Protein AF-A0A2N5ADY2-F1 (afdb_monomer)

Organism: Klebsiella variicola (NCBI:txid244366)

Nearest PDB structures (foldseek):
  6swi-assembly1_A  TM=8.862E-01  e=7.534E-05  Geobacillus stearothermophilus
  7r3w-assembly3_C  TM=8.280E-01  e=2.328E-04  Salmonella enterica subsp. enterica serovar Typhimurium
  7r3w-assembly4_D  TM=8.214E-01  e=6.460E-04  Salmonella enterica subsp. enterica serovar Typhimurium
  3lsg-assembly1_A  TM=8.613E-01  e=2.345E-03  Fusobacterium nucleatum subsp. nucleatum
  3lsg-assembly3_E  TM=8.505E-01  e=1.380E-02  Fusobacterium nucleatum subsp. nucleatum

Solvent-accessible surface area (backbone atoms only — not comparable to full-atom values): 7847 Å² total; per-residue (Å²): 130,86,58,66,68,57,55,53,51,54,49,52,49,53,52,49,54,52,50,51,53,51,52,54,53,50,50,53,49,50,52,50,53,40,54,50,48,39,52,53,49,52,58,47,49,71,75,42,43,56,46,71,75,69,45,64,64,50,53,13,60,77,67,77,48,53,54,70,53,50,48,50,37,30,44,78,72,77,42,53,62,68,61,49,54,54,50,53,24,49,51,51,29,49,52,32,30,68,69,61,76,40,96,45,64,67,53,34,32,48,62,34,49,40,92,46,67,69,61,44,49,51,52,41,25,71,74,68,76,44,58,68,70,78,49,44,77,79,83,126

Structure (mmCIF, N/CA/C/O backbone):
data_AF-A0A2N5ADY2-F1
#
_entry.id   AF-A0A2N5ADY2-F1
#
loop_
_atom_site.group_PDB
_atom_site.id
_atom_site.type_symbol
_atom_site.label_atom_id
_atom_site.label_alt_id
_atom_site.label_comp_id
_atom_site.label_asym_id
_atom_site.label_entity_id
_atom_site.label_seq_id
_atom_site.pdbx_PDB_ins_code
_atom_site.Cartn_x
_atom_site.Cartn_y
_atom_site.Cartn_z
_atom_site.occupancy
_atom_site.B_iso_or_equiv
_atom_site.auth_seq_id
_atom_site.auth_comp_id
_atom_site.auth_asym_id
_atom_site.auth_atom_id
_atom_site.pdbx_PDB_model_num
ATOM 1 N N . CYS A 1 1 ? 29.676 14.360 -60.272 1.00 51.41 1 CYS A N 1
ATOM 2 C CA . CYS A 1 1 ? 29.569 12.992 -59.731 1.00 51.41 1 CYS A CA 1
ATOM 3 C C . CYS A 1 1 ? 29.067 13.101 -58.305 1.00 51.41 1 CYS A C 1
ATOM 5 O O . CYS A 1 1 ? 29.676 13.841 -57.547 1.00 51.41 1 CYS A O 1
ATOM 7 N N . LEU A 1 2 ? 27.930 12.483 -57.976 1.00 54.91 2 LEU A N 1
ATOM 8 C CA . LEU A 1 2 ? 27.456 12.427 -56.592 1.00 54.91 2 LEU A CA 1
ATOM 9 C C . LEU A 1 2 ? 28.467 11.604 -55.791 1.00 54.91 2 LEU A C 1
ATOM 11 O O . LEU A 1 2 ? 28.781 10.479 -56.179 1.00 54.91 2 LEU A O 1
ATOM 15 N N . ASP A 1 3 ? 29.023 12.215 -54.752 1.00 65.88 3 ASP A N 1
ATOM 16 C CA . ASP A 1 3 ? 30.069 11.629 -53.929 1.00 65.88 3 ASP A CA 1
ATOM 17 C C . ASP A 1 3 ? 29.464 10.486 -53.107 1.00 65.88 3 ASP A C 1
ATOM 19 O O . ASP A 1 3 ? 28.668 10.690 -52.189 1.00 65.88 3 ASP A O 1
ATOM 23 N N . THR A 1 4 ? 29.773 9.249 -53.487 1.00 66.31 4 THR A N 1
ATOM 24 C CA . THR A 1 4 ? 29.253 8.040 -52.836 1.00 66.31 4 THR A CA 1
ATOM 25 C C . THR A 1 4 ? 29.602 7.989 -51.346 1.00 66.31 4 THR A C 1
ATOM 27 O O . THR A 1 4 ? 28.878 7.358 -50.574 1.00 66.31 4 THR A O 1
ATOM 30 N N . ALA A 1 5 ? 30.669 8.685 -50.930 1.00 67.31 5 ALA A N 1
ATOM 31 C CA . ALA A 1 5 ? 31.049 8.826 -49.529 1.00 67.31 5 ALA A CA 1
ATOM 32 C C . ALA A 1 5 ? 30.044 9.678 -48.727 1.00 67.31 5 ALA A C 1
ATOM 34 O O . ALA A 1 5 ? 29.709 9.315 -47.598 1.00 67.31 5 ALA A O 1
ATOM 35 N N . ASP A 1 6 ? 29.495 10.744 -49.320 1.00 80.44 6 ASP A N 1
ATOM 36 C CA . ASP A 1 6 ? 28.484 11.608 -48.685 1.00 80.44 6 ASP A CA 1
ATOM 37 C C . ASP A 1 6 ? 27.160 10.859 -48.471 1.00 80.44 6 ASP A C 1
ATOM 39 O O . ASP A 1 6 ? 26.563 10.892 -47.393 1.00 80.44 6 ASP A O 1
ATOM 43 N N . ILE A 1 7 ? 26.735 10.085 -49.475 1.00 84.69 7 ILE A N 1
ATOM 44 C CA . ILE A 1 7 ? 25.512 9.273 -49.395 1.00 84.69 7 ILE A CA 1
ATOM 45 C C . ILE A 1 7 ? 25.638 8.210 -48.297 1.00 84.69 7 ILE A C 1
ATOM 47 O O . ILE A 1 7 ? 24.707 8.031 -47.511 1.00 84.69 7 ILE A O 1
ATOM 51 N N . SER A 1 8 ? 26.789 7.536 -48.202 1.00 86.69 8 SER A N 1
ATOM 52 C CA . SER A 1 8 ? 27.035 6.541 -47.152 1.00 86.69 8 SER A CA 1
ATOM 53 C C . SER A 1 8 ? 27.025 7.164 -45.752 1.00 86.69 8 SER A C 1
ATOM 55 O O . SER A 1 8 ? 26.460 6.576 -44.828 1.00 86.69 8 SER A O 1
ATOM 57 N N . GLY A 1 9 ? 27.606 8.358 -45.587 1.00 89.38 9 GLY A N 1
ATOM 58 C CA . GLY A 1 9 ? 27.597 9.087 -44.316 1.00 89.38 9 GLY A CA 1
ATOM 59 C C . GLY A 1 9 ? 26.186 9.492 -43.888 1.00 89.38 9 GLY A C 1
ATOM 60 O O . GLY A 1 9 ? 25.764 9.202 -42.768 1.00 89.38 9 GLY A O 1
ATOM 61 N N . ARG A 1 10 ? 25.409 10.079 -44.807 1.00 90.12 10 ARG A N 1
ATOM 62 C CA . ARG A 1 10 ? 24.010 10.471 -44.559 1.00 90.12 10 ARG A CA 1
ATOM 63 C C . ARG A 1 10 ? 23.109 9.275 -44.265 1.00 90.12 10 ARG A C 1
ATOM 65 O O . ARG A 1 10 ? 22.234 9.367 -43.404 1.00 90.12 10 ARG A O 1
ATOM 72 N N . PHE A 1 11 ? 23.328 8.155 -44.953 1.00 92.06 11 PHE A N 1
ATOM 73 C CA . PHE A 1 11 ? 22.605 6.912 -44.700 1.00 92.06 11 PHE A CA 1
ATOM 74 C C . PHE A 1 11 ? 22.905 6.365 -43.301 1.00 92.06 11 PHE A C 1
ATOM 76 O O . PHE A 1 11 ? 21.973 6.070 -42.557 1.00 92.06 11 PHE A O 1
ATOM 83 N N . SER A 1 12 ? 24.183 6.304 -42.910 1.00 94.25 12 SER A N 1
ATOM 84 C CA . SER A 1 12 ? 24.582 5.872 -41.566 1.00 94.25 12 SER A CA 1
ATOM 85 C C . SER A 1 12 ? 23.975 6.760 -40.481 1.00 94.25 12 SER A C 1
ATOM 87 O O . SER A 1 12 ? 23.454 6.238 -39.500 1.00 94.25 12 SER A O 1
ATOM 89 N N . GLN A 1 13 ? 24.004 8.084 -40.657 1.00 94.38 13 GLN A N 1
ATOM 90 C CA . GLN A 1 13 ? 23.430 9.014 -39.683 1.00 94.38 13 GLN A CA 1
ATOM 91 C C . GLN A 1 13 ? 21.919 8.818 -39.544 1.00 94.38 13 GLN A C 1
ATOM 93 O O . GLN A 1 13 ? 21.422 8.640 -38.439 1.00 94.38 13 GLN A O 1
ATOM 98 N N . THR A 1 14 ? 21.202 8.748 -40.668 1.00 96.19 14 THR A N 1
ATOM 99 C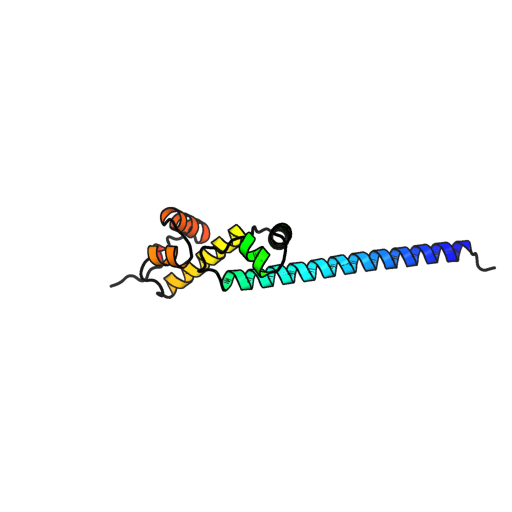 CA . THR A 1 14 ? 19.747 8.537 -40.661 1.00 96.19 14 THR A CA 1
ATOM 100 C C . THR A 1 14 ? 19.378 7.199 -40.014 1.00 96.19 14 THR A C 1
ATOM 102 O O . THR A 1 14 ? 18.390 7.111 -39.288 1.00 96.19 14 THR A O 1
ATOM 105 N N . LEU A 1 15 ? 20.178 6.151 -40.252 1.00 96.94 15 LEU A N 1
ATOM 106 C CA . LEU A 1 15 ? 19.985 4.842 -39.632 1.00 96.94 15 LEU A CA 1
ATOM 107 C C . LEU A 1 15 ? 20.198 4.897 -38.113 1.00 96.94 15 LEU A C 1
ATOM 109 O O . LEU A 1 15 ? 19.395 4.333 -37.373 1.00 96.94 15 LEU A O 1
ATOM 113 N N . LEU A 1 16 ? 21.247 5.582 -37.646 1.00 96.31 16 LEU A N 1
ATOM 114 C CA . LEU A 1 16 ? 21.500 5.772 -36.217 1.00 96.31 16 LEU A CA 1
ATOM 115 C C . LEU A 1 16 ? 20.387 6.582 -35.552 1.00 96.31 16 LEU A C 1
ATOM 117 O O . LEU A 1 16 ? 19.889 6.164 -34.510 1.00 96.31 16 LEU A O 1
ATOM 121 N N . ASP A 1 17 ? 19.946 7.675 -36.172 1.00 95.69 17 ASP A N 1
ATOM 122 C CA . ASP A 1 17 ? 18.865 8.513 -35.649 1.00 95.69 17 ASP A CA 1
ATOM 123 C C . ASP A 1 17 ? 17.555 7.713 -35.528 1.00 95.69 17 ASP A C 1
ATOM 125 O O . ASP A 1 17 ? 16.878 7.771 -34.501 1.00 95.69 17 ASP A O 1
ATOM 129 N N . LEU A 1 18 ? 17.226 6.887 -36.532 1.00 95.56 18 LEU A N 1
ATOM 130 C CA . LEU A 1 18 ? 16.075 5.980 -36.472 1.00 95.56 18 LEU A CA 1
ATOM 131 C C . LEU A 1 18 ? 16.198 4.934 -35.358 1.00 95.56 18 LEU A C 1
ATOM 133 O O . LEU A 1 18 ? 15.207 4.639 -34.686 1.00 95.56 18 LEU A O 1
ATOM 137 N N . LEU A 1 19 ? 17.390 4.366 -35.149 1.00 96.06 19 LEU A N 1
ATOM 138 C CA . LEU A 1 19 ? 17.622 3.400 -34.073 1.00 96.06 19 LEU A CA 1
ATOM 139 C C . LEU A 1 19 ? 17.486 4.048 -32.693 1.00 96.06 19 LEU A C 1
ATOM 141 O O . LEU A 1 19 ? 16.838 3.469 -31.821 1.00 96.06 19 LEU A O 1
ATOM 145 N N . VAL A 1 20 ? 18.044 5.245 -32.503 1.00 95.75 20 VAL A N 1
ATOM 146 C CA . VAL A 1 20 ? 17.921 6.005 -31.250 1.00 95.75 20 VAL A CA 1
ATOM 147 C C . VAL A 1 20 ? 16.453 6.294 -30.952 1.00 95.75 20 VAL A C 1
ATOM 149 O O . VAL A 1 20 ? 15.966 5.909 -29.890 1.00 95.75 20 VAL A O 1
ATOM 152 N N . LEU A 1 21 ? 15.717 6.846 -31.920 1.00 94.06 21 LEU A N 1
ATOM 153 C CA . LEU A 1 21 ? 14.281 7.105 -31.783 1.00 94.06 21 LEU A CA 1
ATOM 154 C C . LEU A 1 21 ? 13.492 5.831 -31.444 1.00 94.06 21 LEU A C 1
ATOM 156 O O . LEU A 1 21 ? 12.604 5.850 -30.592 1.00 94.06 21 LEU A O 1
ATOM 160 N N . SER A 1 22 ? 13.817 4.697 -32.072 1.00 91.94 22 SER A N 1
ATOM 161 C CA . SER A 1 22 ? 13.157 3.422 -31.772 1.00 91.94 22 SER A CA 1
ATOM 162 C C . SER A 1 22 ? 13.415 2.950 -30.338 1.00 91.94 22 SER A C 1
ATOM 164 O O . SER A 1 22 ? 12.508 2.400 -29.709 1.00 91.94 22 SER A O 1
ATOM 166 N N . LEU A 1 23 ? 14.632 3.120 -29.820 1.00 89.62 23 LEU A N 1
ATOM 167 C CA . LEU A 1 23 ? 14.977 2.731 -28.451 1.00 89.62 23 LEU A CA 1
ATOM 168 C C . LEU A 1 23 ? 14.284 3.635 -27.425 1.00 89.62 23 LEU A C 1
ATOM 170 O O . LEU A 1 23 ? 13.742 3.139 -26.437 1.00 89.62 23 LEU A O 1
ATOM 174 N N . GLU A 1 24 ? 14.220 4.939 -27.690 1.00 87.44 24 GLU A N 1
ATOM 175 C CA . GLU A 1 24 ? 13.482 5.894 -26.858 1.00 87.44 24 GLU A CA 1
ATOM 176 C C . GLU A 1 24 ? 11.987 5.547 -26.794 1.00 87.44 24 GLU A C 1
ATOM 178 O O . GLU A 1 24 ? 11.396 5.515 -25.712 1.00 87.44 24 GLU A O 1
ATOM 183 N N . LEU A 1 25 ? 11.373 5.196 -27.931 1.00 84.81 25 LEU A N 1
ATOM 184 C CA . LEU A 1 25 ? 9.971 4.767 -27.981 1.00 84.81 25 LEU A CA 1
ATOM 185 C C . LEU A 1 25 ? 9.714 3.475 -27.190 1.00 84.81 25 LEU A C 1
ATOM 187 O O . LEU A 1 25 ? 8.672 3.345 -26.540 1.00 84.81 25 LEU A O 1
ATOM 191 N N . GLN A 1 26 ? 10.648 2.521 -27.217 1.00 80.06 26 GLN A N 1
ATOM 192 C CA . GLN A 1 26 ? 10.543 1.294 -26.421 1.00 80.06 26 GLN A CA 1
ATOM 193 C C . GLN A 1 26 ? 10.600 1.584 -24.920 1.00 80.06 26 GLN A C 1
ATOM 195 O O . GLN A 1 26 ? 9.809 1.014 -24.163 1.00 80.06 26 GLN A O 1
ATOM 200 N N . ASP A 1 27 ? 11.481 2.483 -24.484 1.00 78.50 27 ASP A N 1
ATOM 201 C CA . ASP A 1 27 ? 11.603 2.832 -23.069 1.00 78.50 27 ASP A CA 1
ATOM 202 C C . ASP A 1 27 ? 10.367 3.597 -22.567 1.00 78.50 27 ASP A C 1
ATOM 204 O O . ASP A 1 27 ? 9.806 3.266 -21.518 1.00 78.50 27 ASP A O 1
ATOM 208 N N . LEU A 1 28 ? 9.842 4.535 -23.365 1.00 74.19 28 LEU A N 1
ATOM 209 C CA . LEU A 1 28 ? 8.581 5.231 -23.077 1.00 74.19 28 LEU A CA 1
ATOM 210 C C . LEU A 1 28 ? 7.400 4.258 -22.945 1.00 74.19 28 LEU A C 1
ATOM 212 O O . LEU A 1 28 ? 6.616 4.358 -21.995 1.00 74.19 28 LEU A O 1
ATOM 216 N N . ASN A 1 29 ? 7.293 3.282 -23.849 1.00 75.44 29 ASN A N 1
ATOM 217 C CA . ASN A 1 29 ? 6.261 2.247 -23.776 1.00 75.44 29 ASN A CA 1
ATOM 218 C C . ASN A 1 29 ? 6.418 1.371 -22.531 1.00 75.44 29 ASN A C 1
ATOM 220 O O . ASN A 1 29 ? 5.436 1.109 -21.837 1.00 75.44 29 ASN A O 1
ATOM 224 N N . ASN A 1 30 ? 7.641 0.959 -22.199 1.00 74.19 30 ASN A N 1
ATOM 225 C CA . ASN A 1 30 ? 7.905 0.163 -21.005 1.00 74.19 30 ASN A CA 1
ATOM 226 C C . ASN A 1 30 ? 7.558 0.94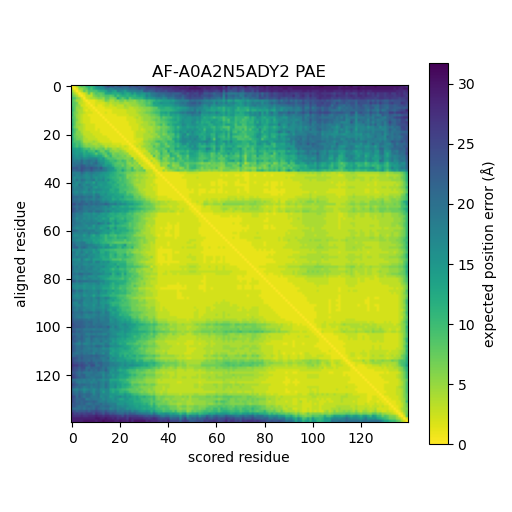4 -19.724 1.00 74.19 30 ASN A C 1
ATOM 228 O O . ASN A 1 30 ? 6.940 0.417 -18.799 1.00 74.19 30 ASN A O 1
ATOM 232 N N . VAL A 1 31 ? 7.857 2.247 -19.696 1.00 71.44 31 VAL A N 1
ATOM 233 C CA . VAL A 1 31 ? 7.449 3.147 -18.612 1.00 71.44 31 VAL A CA 1
ATOM 234 C C . VAL A 1 31 ? 5.928 3.258 -18.502 1.00 71.44 31 VAL A C 1
ATOM 236 O O . VAL A 1 31 ? 5.408 3.245 -17.382 1.00 71.44 31 VAL A O 1
ATOM 239 N N . GLY A 1 32 ? 5.220 3.339 -19.630 1.00 73.88 32 GLY A N 1
ATOM 240 C CA . GLY A 1 32 ? 3.759 3.335 -19.683 1.00 73.88 32 GLY A CA 1
ATOM 241 C C . GLY A 1 32 ? 3.158 2.043 -19.127 1.00 73.88 32 GLY A C 1
ATOM 242 O O . GLY A 1 32 ? 2.311 2.098 -18.234 1.00 73.88 32 GLY A O 1
ATOM 243 N N . VAL A 1 33 ? 3.652 0.888 -19.581 1.00 75.81 33 VAL A N 1
ATOM 244 C CA . VAL A 1 33 ? 3.204 -0.442 -19.135 1.00 75.81 33 VAL A CA 1
ATOM 245 C C . VAL A 1 33 ? 3.474 -0.658 -17.644 1.00 75.81 33 VAL A C 1
ATOM 247 O O . VAL A 1 33 ? 2.607 -1.155 -16.926 1.00 75.81 33 VAL A O 1
ATOM 250 N N . GLU A 1 34 ? 4.639 -0.256 -17.132 1.00 73.50 34 GLU A N 1
ATOM 251 C CA . GLU A 1 34 ? 4.950 -0.387 -15.703 1.00 73.50 34 GLU A CA 1
ATOM 252 C C . GLU A 1 34 ? 4.120 0.567 -14.825 1.00 73.50 34 GLU A C 1
ATOM 254 O O . GLU A 1 34 ? 3.704 0.184 -13.727 1.00 73.50 34 GLU A O 1
ATOM 259 N N . ARG A 1 35 ? 3.827 1.790 -15.293 1.00 71.38 35 ARG A N 1
ATOM 260 C CA . ARG A 1 35 ? 2.932 2.728 -14.587 1.00 71.38 35 ARG A CA 1
ATOM 261 C C . ARG A 1 35 ? 1.493 2.208 -14.546 1.00 71.38 35 ARG A C 1
ATOM 263 O O . ARG A 1 35 ? 0.818 2.324 -13.516 1.00 71.38 35 ARG A O 1
ATOM 270 N N . ASP A 1 36 ? 1.032 1.626 -15.647 1.00 86.75 36 ASP A N 1
ATOM 271 C CA . ASP A 1 36 ? -0.249 0.927 -15.709 1.00 86.75 36 ASP A CA 1
ATOM 272 C C . ASP A 1 36 ? -0.276 -0.266 -14.734 1.00 86.75 36 ASP A C 1
ATOM 274 O O . ASP A 1 36 ? -1.215 -0.411 -13.948 1.00 86.75 36 ASP A O 1
ATOM 278 N N . LEU A 1 37 ? 0.799 -1.061 -14.684 1.00 92.06 37 LEU A N 1
ATOM 279 C CA . LEU A 1 37 ? 0.920 -2.189 -13.762 1.00 92.06 37 LEU A CA 1
ATOM 280 C C . LEU A 1 37 ? 0.840 -1.755 -12.293 1.00 92.06 37 LEU A C 1
ATOM 282 O O . LEU A 1 37 ? 0.083 -2.354 -11.528 1.00 92.06 37 LEU A O 1
ATOM 286 N N . TYR A 1 38 ? 1.562 -0.700 -11.898 1.00 94.62 38 TYR A N 1
ATOM 287 C CA . TYR A 1 38 ? 1.468 -0.149 -10.542 1.00 94.62 38 TYR A CA 1
ATOM 288 C C . TYR A 1 38 ? 0.030 0.265 -10.207 1.00 94.62 38 TYR A C 1
ATOM 290 O O . TYR A 1 38 ? -0.485 -0.076 -9.144 1.00 94.62 38 TYR A O 1
ATOM 298 N N . SER A 1 39 ? -0.652 0.951 -11.125 1.00 94.25 39 SER A N 1
ATOM 299 C CA . SER A 1 39 ? -2.033 1.406 -10.918 1.00 94.25 39 SER A CA 1
ATOM 300 C C . SER A 1 39 ? -3.001 0.228 -10.753 1.00 94.25 39 SER A C 1
ATOM 302 O O . SER A 1 39 ? -3.836 0.226 -9.844 1.00 94.25 39 SER A O 1
ATOM 304 N N . ARG A 1 40 ? -2.848 -0.823 -11.570 1.00 95.31 40 ARG A N 1
ATOM 305 C CA . ARG A 1 40 ? -3.609 -2.075 -11.438 1.00 95.31 40 ARG A CA 1
ATOM 306 C C . ARG A 1 40 ? -3.342 -2.772 -10.104 1.00 95.31 40 ARG A C 1
ATOM 308 O O . ARG A 1 40 ? -4.300 -3.199 -9.460 1.00 95.31 40 ARG A O 1
ATOM 315 N N . MET A 1 41 ? -2.086 -2.829 -9.664 1.00 96.44 41 MET A N 1
ATOM 316 C CA . MET A 1 41 ? -1.698 -3.387 -8.363 1.00 96.44 41 MET A CA 1
ATOM 317 C C . MET A 1 41 ? -2.279 -2.591 -7.194 1.00 96.44 41 MET A C 1
ATOM 319 O O . MET A 1 41 ? -2.815 -3.185 -6.264 1.00 96.44 41 MET A O 1
ATOM 323 N N . MET A 1 42 ? -2.258 -1.258 -7.250 1.00 96.44 42 MET A N 1
ATOM 324 C CA . MET A 1 42 ? -2.888 -0.411 -6.230 1.00 96.44 42 MET A CA 1
ATOM 325 C C . MET A 1 42 ? -4.394 -0.664 -6.124 1.00 96.44 42 MET A C 1
ATOM 327 O O . MET A 1 42 ? -4.930 -0.780 -5.022 1.00 96.44 42 MET A O 1
ATOM 331 N N . ASN A 1 43 ? -5.080 -0.796 -7.261 1.00 95.50 43 ASN A N 1
ATOM 332 C CA . ASN A 1 43 ? -6.506 -1.123 -7.286 1.00 95.50 43 ASN A CA 1
ATOM 333 C C . ASN A 1 43 ? -6.792 -2.538 -6.770 1.00 95.50 43 ASN A C 1
ATOM 335 O O . ASN A 1 43 ? -7.850 -2.776 -6.190 1.00 95.50 43 ASN A O 1
ATOM 339 N N . TYR A 1 44 ? -5.887 -3.491 -6.993 1.00 96.19 44 TYR A N 1
ATOM 340 C CA . TYR A 1 44 ? -5.991 -4.829 -6.418 1.00 96.19 44 TYR A CA 1
ATOM 341 C C . TYR A 1 44 ? -5.818 -4.793 -4.894 1.00 96.19 44 TYR A C 1
ATOM 343 O O . TYR A 1 44 ? -6.700 -5.258 -4.177 1.00 96.19 44 TYR A O 1
ATOM 351 N N . ILE A 1 45 ? -4.754 -4.147 -4.402 1.00 96.19 45 ILE A N 1
ATOM 352 C CA . ILE A 1 45 ? -4.465 -3.996 -2.968 1.00 96.19 45 ILE A CA 1
ATOM 353 C C . ILE A 1 45 ? -5.680 -3.437 -2.230 1.00 96.19 45 ILE A C 1
ATOM 355 O O . ILE A 1 45 ? -6.131 -4.049 -1.271 1.00 96.19 45 ILE A O 1
ATOM 359 N N . ARG A 1 46 ? -6.262 -2.332 -2.714 1.00 94.50 46 ARG A N 1
ATOM 360 C CA . ARG A 1 46 ? -7.424 -1.685 -2.077 1.00 94.50 46 ARG A CA 1
ATOM 361 C C . ARG A 1 46 ? -8.661 -2.571 -1.992 1.00 94.50 46 ARG A C 1
ATOM 363 O O . ARG A 1 46 ? -9.432 -2.439 -1.048 1.00 94.50 46 ARG A O 1
ATOM 370 N N . ARG A 1 47 ? -8.861 -3.458 -2.970 1.00 93.44 47 ARG A N 1
ATOM 371 C CA . ARG A 1 47 ? -9.992 -4.396 -2.986 1.00 93.44 47 ARG A CA 1
ATOM 372 C C . ARG A 1 47 ? -9.784 -5.578 -2.042 1.00 93.44 47 ARG A C 1
ATOM 374 O O . ARG A 1 47 ? -10.764 -6.099 -1.529 1.00 93.44 47 ARG A O 1
ATOM 381 N N . GLN A 1 48 ? -8.531 -5.947 -1.790 1.00 92.75 48 GLN A N 1
ATOM 382 C CA . GLN A 1 48 ? -8.158 -7.154 -1.056 1.00 92.75 48 GLN A CA 1
ATOM 383 C C . GLN A 1 48 ? -7.558 -6.857 0.336 1.00 92.75 48 GLN A C 1
ATOM 385 O O . GLN A 1 48 ? -6.943 -7.729 0.935 1.00 92.75 48 GLN A O 1
ATOM 390 N N . LEU A 1 49 ? -7.716 -5.641 0.885 1.00 90.44 49 LEU A N 1
ATOM 391 C CA . LEU A 1 49 ? -7.043 -5.216 2.133 1.00 90.44 49 LEU A CA 1
ATOM 392 C C . LEU A 1 49 ? -7.340 -6.087 3.363 1.00 90.44 49 LEU A C 1
ATOM 394 O O . LEU A 1 49 ? -6.492 -6.172 4.252 1.00 90.44 49 LEU A O 1
ATOM 398 N N . VAL A 1 50 ? -8.531 -6.689 3.404 1.00 86.88 50 VAL A N 1
ATOM 399 C CA . VAL A 1 50 ? -9.024 -7.534 4.508 1.00 86.88 50 VAL A CA 1
ATOM 400 C C . VAL A 1 50 ? -8.395 -8.929 4.478 1.00 86.88 50 VAL A C 1
ATOM 402 O O . VAL A 1 50 ? -8.352 -9.612 5.495 1.00 86.88 50 VAL A O 1
ATOM 405 N N . ASP A 1 51 ? -7.873 -9.352 3.328 1.00 89.50 51 ASP A N 1
ATOM 406 C CA . ASP A 1 51 ? -7.235 -10.654 3.181 1.00 89.50 51 ASP A CA 1
ATOM 407 C C . ASP A 1 51 ? -5.900 -10.681 3.942 1.00 89.50 51 ASP A C 1
ATOM 409 O O . ASP A 1 51 ? -4.995 -9.902 3.603 1.00 89.50 51 ASP A O 1
ATOM 413 N N . PRO A 1 52 ? -5.741 -11.542 4.964 1.00 84.81 52 PRO A N 1
ATOM 414 C CA . PRO A 1 52 ? -4.496 -11.645 5.714 1.00 84.81 52 PRO A CA 1
ATOM 415 C C . PRO A 1 52 ? -3.331 -12.134 4.843 1.00 84.81 52 PRO A C 1
ATOM 417 O O . PRO A 1 52 ? -2.198 -11.716 5.091 1.00 84.81 52 PRO A O 1
ATOM 420 N N . ASP A 1 53 ? -3.604 -12.912 3.791 1.00 89.12 53 ASP A N 1
ATOM 421 C CA . ASP A 1 53 ? -2.598 -13.497 2.900 1.00 89.12 53 ASP A CA 1
ATOM 422 C C . ASP A 1 53 ? -2.139 -12.532 1.792 1.00 89.12 53 ASP A C 1
ATOM 424 O O . ASP A 1 53 ? -1.289 -12.883 0.963 1.00 89.12 53 ASP A O 1
ATOM 428 N N . LEU A 1 54 ? -2.649 -11.291 1.785 1.00 93.38 54 LEU A N 1
ATOM 429 C CA . LEU A 1 54 ? -2.202 -10.244 0.872 1.00 93.38 54 LEU A CA 1
ATOM 430 C C . LEU A 1 54 ? -0.736 -9.863 1.148 1.00 93.38 54 LEU A C 1
ATOM 432 O O . LEU A 1 54 ? -0.414 -9.054 2.019 1.00 93.38 54 LEU A O 1
ATOM 436 N N . ASN A 1 55 ? 0.153 -10.430 0.341 1.00 94.81 55 ASN A N 1
ATOM 437 C CA . ASN A 1 55 ? 1.597 -10.204 0.340 1.00 94.81 55 ASN A CA 1
ATOM 438 C C . ASN A 1 55 ? 2.140 -9.997 -1.086 1.00 94.81 55 ASN A C 1
ATOM 440 O O . ASN A 1 55 ? 1.399 -10.023 -2.076 1.00 94.81 55 ASN A O 1
ATOM 444 N N . ILE A 1 56 ? 3.450 -9.780 -1.207 1.00 96.44 56 ILE A N 1
ATOM 445 C CA . ILE A 1 56 ? 4.096 -9.518 -2.498 1.00 96.44 56 ILE A CA 1
ATOM 446 C C . ILE A 1 56 ? 3.977 -10.705 -3.469 1.00 96.44 56 ILE A C 1
ATOM 448 O O . ILE A 1 56 ? 3.806 -10.495 -4.671 1.00 96.44 56 ILE A O 1
ATOM 452 N N . GLU A 1 57 ? 4.000 -11.941 -2.969 1.00 96.75 57 GLU A N 1
ATOM 453 C CA . GLU A 1 57 ? 3.847 -13.163 -3.760 1.00 96.75 57 GLU A CA 1
ATOM 454 C C . GLU A 1 57 ? 2.423 -13.301 -4.307 1.00 96.75 57 GLU A C 1
ATOM 456 O O . GLU A 1 57 ? 2.235 -13.641 -5.475 1.00 96.75 57 GLU A O 1
ATOM 461 N N . SER A 1 58 ? 1.412 -13.006 -3.490 1.00 95.62 58 SER A N 1
ATOM 462 C CA . SER A 1 58 ? 0.005 -13.002 -3.899 1.00 95.62 58 SER A CA 1
ATOM 463 C C . SER A 1 58 ? -0.257 -11.951 -4.980 1.00 95.62 58 SER A C 1
ATOM 465 O O . SER A 1 58 ? -0.933 -12.240 -5.965 1.00 95.62 58 SER A O 1
ATOM 467 N N . LEU A 1 59 ? 0.367 -10.774 -4.861 1.00 95.94 59 LEU A N 1
ATOM 468 C CA . LEU A 1 59 ? 0.266 -9.695 -5.837 1.00 95.94 59 LEU A CA 1
ATOM 469 C C . LEU A 1 59 ? 0.946 -10.076 -7.159 1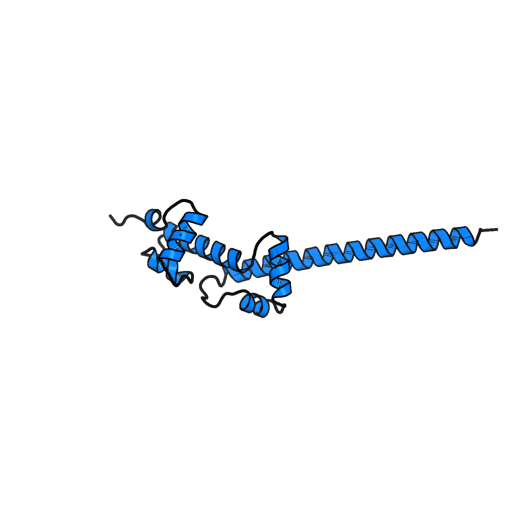.00 95.94 59 LEU A C 1
ATOM 471 O O . LEU A 1 59 ? 0.390 -9.861 -8.233 1.00 95.94 59 LEU A O 1
ATOM 475 N N . ALA A 1 60 ? 2.124 -10.699 -7.090 1.00 96.50 60 ALA A N 1
ATOM 476 C CA . ALA A 1 60 ? 2.814 -11.249 -8.255 1.00 96.50 60 ALA A CA 1
ATOM 477 C C . ALA A 1 60 ? 1.940 -12.275 -8.998 1.00 96.50 60 ALA A C 1
ATOM 479 O O . ALA A 1 60 ? 1.750 -12.161 -10.212 1.00 96.50 60 ALA A O 1
ATOM 480 N N . ARG A 1 61 ? 1.344 -13.226 -8.263 1.00 96.56 61 ARG A N 1
ATOM 481 C CA . ARG A 1 61 ? 0.438 -14.238 -8.828 1.00 96.56 61 ARG A CA 1
ATOM 482 C C . ARG A 1 61 ? -0.801 -13.613 -9.467 1.00 96.56 61 ARG A C 1
ATOM 484 O O . ARG A 1 61 ? -1.107 -13.945 -10.606 1.00 96.56 61 ARG A O 1
ATOM 491 N N . ALA A 1 62 ? -1.468 -12.686 -8.778 1.00 95.25 62 ALA A N 1
ATOM 492 C CA . ALA A 1 62 ? -2.693 -12.039 -9.258 1.00 95.25 62 ALA A CA 1
ATOM 493 C C . ALA A 1 62 ? -2.496 -11.232 -10.554 1.00 95.25 62 ALA A C 1
ATOM 495 O O . ALA A 1 62 ? -3.438 -11.048 -11.321 1.00 95.25 62 ALA A O 1
ATOM 496 N N . HIS A 1 63 ? -1.276 -10.753 -10.806 1.00 95.25 63 HIS A N 1
ATOM 497 C CA . HIS A 1 63 ? -0.937 -9.976 -11.997 1.00 95.25 63 HIS A CA 1
ATOM 498 C C . HIS A 1 63 ? -0.111 -10.750 -13.032 1.00 95.25 63 HIS A C 1
ATOM 500 O O . HIS A 1 63 ? 0.299 -10.151 -14.024 1.00 95.25 63 HIS A O 1
ATOM 506 N N . HIS A 1 64 ? 0.119 -12.053 -12.828 1.00 95.25 64 HIS A N 1
ATOM 507 C CA . HIS A 1 64 ? 0.912 -12.916 -13.714 1.00 95.25 64 HIS A CA 1
ATOM 508 C C . HIS A 1 64 ? 2.327 -12.381 -13.995 1.00 95.25 64 HIS A C 1
ATOM 510 O O . HIS A 1 64 ? 2.826 -12.441 -15.117 1.00 95.25 64 HIS A O 1
ATOM 516 N N . VAL A 1 65 ? 2.988 -11.847 -12.967 1.00 95.00 65 VAL A N 1
ATOM 517 C CA . VAL A 1 65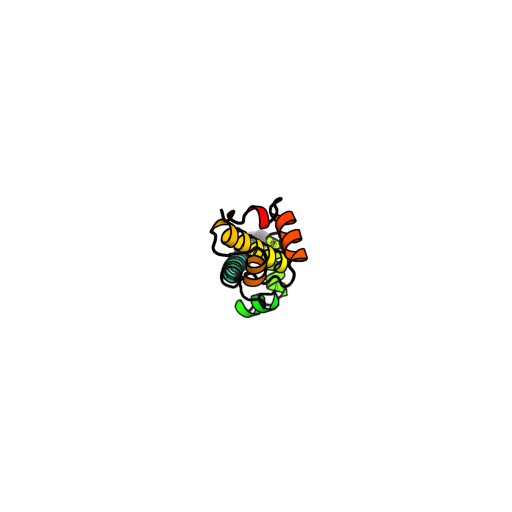 ? 4.349 -11.302 -13.065 1.00 95.00 65 VAL A CA 1
ATOM 518 C C . VAL A 1 65 ? 5.256 -11.883 -11.989 1.00 95.00 65 VAL A C 1
ATOM 520 O O . VAL A 1 65 ? 4.806 -12.424 -10.985 1.00 95.00 65 VAL A O 1
ATOM 523 N N . SER A 1 66 ? 6.567 -11.742 -12.169 1.00 96.38 66 SER A N 1
ATOM 524 C CA . SER A 1 66 ? 7.531 -12.095 -11.127 1.00 96.38 66 SER A CA 1
ATOM 525 C C . SER A 1 66 ? 7.512 -11.092 -9.968 1.00 96.38 66 SER A C 1
ATOM 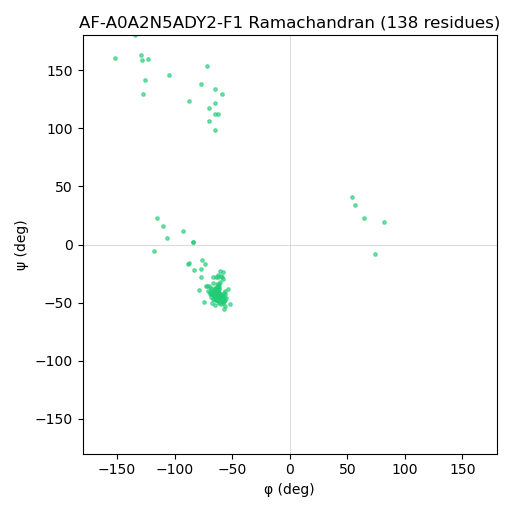527 O O . SER A 1 66 ? 7.275 -9.899 -10.166 1.00 96.38 66 SER A O 1
ATOM 529 N N . VAL A 1 67 ? 7.890 -11.546 -8.768 1.00 97.12 67 VAL A N 1
ATOM 530 C CA . VAL A 1 67 ? 8.099 -10.682 -7.587 1.00 97.12 67 VAL A CA 1
ATOM 531 C C . VAL A 1 67 ? 9.066 -9.533 -7.894 1.00 97.12 67 VAL A C 1
ATOM 533 O O . VAL A 1 67 ? 8.828 -8.392 -7.507 1.00 97.12 67 VAL A O 1
ATOM 536 N N . ARG A 1 68 ? 10.119 -9.792 -8.682 1.00 95.56 68 ARG A N 1
ATOM 537 C CA . ARG A 1 68 ? 11.052 -8.757 -9.158 1.00 95.56 68 ARG A CA 1
ATOM 538 C C . ARG A 1 68 ? 10.343 -7.630 -9.916 1.00 95.56 68 ARG A C 1
ATOM 540 O O . ARG A 1 68 ? 10.721 -6.469 -9.768 1.00 95.56 68 ARG A O 1
ATOM 547 N N . THR A 1 69 ? 9.348 -7.959 -10.735 1.00 94.44 69 THR A N 1
ATOM 548 C CA . THR A 1 69 ? 8.574 -6.973 -11.504 1.00 94.44 69 THR A CA 1
ATOM 549 C C . THR A 1 69 ? 7.671 -6.156 -10.593 1.00 94.44 69 THR A C 1
ATOM 551 O O . THR A 1 69 ? 7.632 -4.937 -10.734 1.00 94.44 69 THR A O 1
ATOM 554 N N . VAL A 1 70 ? 7.047 -6.792 -9.596 1.00 95.88 70 VAL A N 1
ATOM 555 C CA . VAL A 1 70 ? 6.305 -6.084 -8.542 1.00 95.88 70 VAL A CA 1
ATOM 556 C C . VAL A 1 70 ? 7.221 -5.083 -7.835 1.00 95.88 70 VAL A C 1
ATOM 558 O O . VAL A 1 70 ? 6.946 -3.888 -7.830 1.00 95.88 70 VAL A O 1
ATOM 561 N N . THR A 1 71 ? 8.361 -5.530 -7.301 1.00 95.75 71 THR A N 1
ATOM 562 C CA . THR A 1 71 ? 9.298 -4.647 -6.591 1.00 95.75 71 THR A CA 1
ATOM 563 C C . THR A 1 71 ? 9.751 -3.476 -7.461 1.00 95.75 71 THR A C 1
ATOM 565 O O . THR A 1 71 ? 9.781 -2.344 -6.985 1.00 95.75 71 THR A O 1
ATOM 568 N N . ARG A 1 72 ? 10.056 -3.718 -8.743 1.00 93.50 72 ARG A N 1
ATOM 569 C CA . ARG A 1 72 ? 10.474 -2.667 -9.683 1.00 93.50 72 ARG A CA 1
ATOM 570 C C . ARG A 1 72 ? 9.366 -1.644 -9.946 1.00 93.50 72 ARG A C 1
ATOM 572 O O . ARG A 1 72 ? 9.643 -0.446 -9.896 1.00 93.50 72 ARG A O 1
ATOM 579 N N . ALA A 1 73 ? 8.130 -2.101 -10.151 1.00 92.81 73 ALA A N 1
ATOM 580 C CA . ALA A 1 73 ? 6.979 -1.222 -10.345 1.00 92.81 73 ALA A CA 1
ATOM 581 C C . ALA A 1 73 ? 6.783 -0.284 -9.142 1.00 92.81 73 ALA A C 1
ATOM 583 O O . ALA A 1 73 ? 6.627 0.919 -9.320 1.00 92.81 73 ALA A O 1
ATOM 584 N N . PHE A 1 74 ? 6.887 -0.792 -7.909 1.00 95.31 74 PHE A N 1
ATOM 585 C CA . PHE A 1 74 ? 6.779 0.038 -6.700 1.00 95.31 74 PHE A CA 1
ATOM 586 C C . PHE A 1 74 ? 8.005 0.936 -6.464 1.00 95.31 74 PHE A C 1
ATOM 588 O O . PHE A 1 74 ? 7.851 2.085 -6.038 1.00 95.31 74 PHE A O 1
ATOM 595 N N . ALA A 1 75 ? 9.214 0.463 -6.783 1.00 93.56 75 ALA A N 1
ATOM 596 C CA . ALA A 1 75 ? 10.450 1.226 -6.609 1.00 93.56 75 ALA A CA 1
ATOM 597 C C . ALA A 1 75 ? 10.470 2.514 -7.448 1.00 93.56 75 ALA A C 1
ATOM 599 O O . ALA A 1 75 ? 10.950 3.543 -6.973 1.00 93.56 75 ALA A O 1
ATOM 600 N N . ARG A 1 76 ? 9.868 2.505 -8.647 1.00 89.62 76 ARG A N 1
ATOM 601 C CA . ARG A 1 76 ? 9.672 3.714 -9.473 1.00 89.62 76 ARG A CA 1
ATOM 602 C C . ARG A 1 76 ? 8.851 4.799 -8.773 1.00 89.62 76 ARG A C 1
ATOM 604 O O . ARG A 1 76 ? 9.061 5.984 -9.012 1.00 89.62 76 ARG A O 1
ATOM 611 N N . HIS A 1 77 ? 7.967 4.402 -7.863 1.00 91.62 77 HIS A N 1
ATOM 612 C CA . HIS A 1 77 ? 7.194 5.302 -7.008 1.00 91.62 77 HIS A CA 1
ATOM 613 C C . HIS A 1 77 ? 7.864 5.568 -5.650 1.00 91.62 77 HIS A C 1
ATOM 615 O O . HIS A 1 77 ? 7.225 6.134 -4.765 1.00 91.62 77 HIS A O 1
ATOM 621 N N . LYS A 1 78 ? 9.137 5.179 -5.473 1.00 94.81 78 LYS A N 1
ATOM 622 C CA . LYS A 1 78 ? 9.909 5.288 -4.220 1.00 94.81 78 LYS A CA 1
ATOM 623 C C . LYS A 1 78 ? 9.234 4.585 -3.035 1.00 94.81 78 LYS A C 1
ATOM 625 O O . LYS A 1 78 ? 9.307 5.052 -1.900 1.00 94.81 78 LYS A O 1
ATOM 630 N N . LYS A 1 79 ? 8.550 3.469 -3.297 1.00 95.06 79 LYS A N 1
ATOM 631 C CA . LYS A 1 79 ? 7.805 2.693 -2.299 1.00 95.06 79 LYS A CA 1
ATOM 632 C C . LYS A 1 79 ? 8.201 1.221 -2.349 1.00 95.06 79 LYS A C 1
ATOM 634 O O . LYS A 1 79 ? 8.690 0.737 -3.366 1.00 95.06 79 LYS A O 1
ATOM 639 N N . THR A 1 80 ? 7.955 0.498 -1.260 1.00 96.19 80 THR A N 1
ATOM 640 C CA . THR A 1 80 ? 8.019 -0.971 -1.247 1.00 96.19 80 THR A CA 1
ATOM 641 C C . THR A 1 80 ? 6.598 -1.545 -1.232 1.00 96.19 80 THR A C 1
ATOM 643 O O . THR A 1 80 ? 5.722 -0.941 -0.608 1.00 96.19 80 THR A O 1
ATOM 646 N N . PRO A 1 81 ? 6.336 -2.697 -1.881 1.00 95.75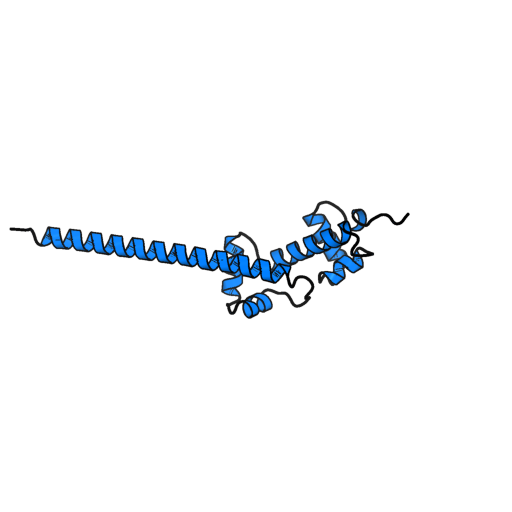 81 PRO A N 1
ATOM 647 C CA . PRO A 1 81 ? 4.987 -3.272 -1.940 1.00 95.75 81 PRO A CA 1
ATOM 648 C C . PRO A 1 81 ? 4.373 -3.498 -0.554 1.00 95.75 81 PRO A C 1
ATOM 650 O O . PRO A 1 81 ? 3.252 -3.071 -0.292 1.00 95.75 81 PRO A O 1
ATOM 653 N N . MET A 1 82 ? 5.146 -4.076 0.370 1.00 95.12 82 MET A N 1
ATOM 654 C CA . MET A 1 82 ? 4.681 -4.330 1.737 1.00 95.12 82 MET A CA 1
ATOM 655 C C . MET A 1 82 ? 4.390 -3.044 2.513 1.00 95.12 82 MET A C 1
ATOM 657 O O . MET A 1 82 ? 3.387 -2.982 3.218 1.00 95.12 82 MET A O 1
ATOM 661 N N . ALA A 1 83 ? 5.216 -1.999 2.376 1.00 94.75 83 ALA A N 1
ATOM 662 C CA . ALA A 1 83 ? 4.942 -0.725 3.042 1.00 94.75 83 ALA A CA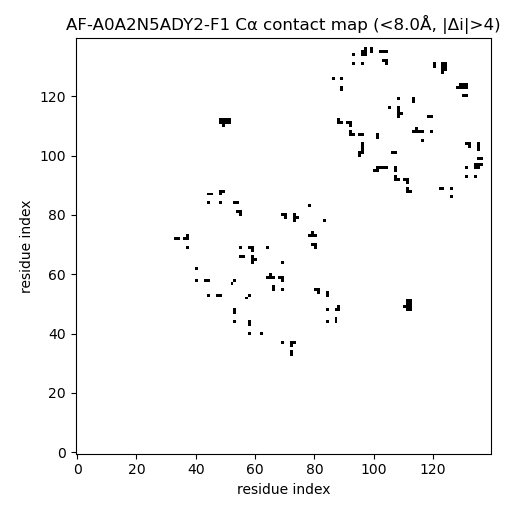 1
ATOM 663 C C . ALA A 1 83 ? 3.632 -0.100 2.547 1.00 94.75 83 ALA A C 1
ATOM 665 O O . ALA A 1 83 ? 2.891 0.473 3.341 1.00 94.75 83 ALA A O 1
ATOM 666 N N . VAL A 1 84 ? 3.324 -0.248 1.255 1.00 96.50 84 VAL A N 1
ATOM 667 C CA . VAL A 1 84 ? 2.065 0.239 0.685 1.00 96.50 84 VAL A CA 1
ATOM 668 C C . VAL A 1 84 ? 0.869 -0.545 1.198 1.00 96.50 84 VAL A C 1
ATOM 670 O O . VAL A 1 84 ? -0.107 0.076 1.603 1.00 96.50 84 VAL A O 1
ATOM 673 N N . ILE A 1 85 ? 0.944 -1.877 1.237 1.00 95.62 85 ILE A N 1
ATOM 674 C CA . ILE A 1 85 ? -0.137 -2.710 1.784 1.00 95.62 85 ILE A CA 1
ATOM 675 C C . ILE A 1 85 ? -0.452 -2.286 3.224 1.00 95.62 85 ILE A C 1
ATOM 677 O O . ILE A 1 85 ? -1.608 -2.026 3.551 1.00 95.62 85 ILE A O 1
ATOM 681 N N . TRP A 1 86 ? 0.571 -2.133 4.070 1.00 94.31 86 TRP A N 1
ATOM 682 C CA . TRP A 1 86 ? 0.379 -1.690 5.452 1.00 94.31 86 TRP A CA 1
ATOM 683 C C . TRP A 1 86 ? -0.158 -0.262 5.558 1.00 94.31 86 TRP A C 1
ATOM 685 O O . TRP A 1 86 ? -1.013 0.003 6.400 1.00 94.31 86 TRP A O 1
ATOM 695 N N . GLN A 1 87 ? 0.298 0.653 4.701 1.00 95.06 87 GLN A N 1
ATOM 696 C CA . GLN A 1 87 ? -0.216 2.020 4.666 1.00 95.06 87 GLN A CA 1
ATOM 697 C C . GLN A 1 87 ? -1.701 2.061 4.278 1.00 95.06 87 GLN A C 1
ATOM 699 O O . GLN A 1 87 ? -2.480 2.759 4.925 1.00 95.06 87 GLN A O 1
ATOM 704 N N . GLU A 1 88 ? -2.106 1.310 3.254 1.00 95.88 88 GLU A N 1
ATOM 705 C CA . GLU A 1 88 ? -3.504 1.246 2.815 1.00 95.88 88 GLU A CA 1
ATOM 706 C C . GLU A 1 88 ? -4.382 0.549 3.872 1.00 95.88 88 GLU A C 1
ATOM 708 O O . GLU A 1 88 ? -5.482 1.024 4.148 1.00 95.88 88 GLU A O 1
ATOM 713 N N . ARG A 1 89 ? -3.880 -0.497 4.553 1.00 95.50 89 ARG A N 1
ATOM 714 C CA . ARG A 1 89 ? -4.557 -1.113 5.713 1.00 95.50 89 ARG A CA 1
ATOM 715 C C . ARG A 1 89 ? -4.776 -0.103 6.843 1.00 95.50 89 ARG A C 1
ATOM 717 O O . ARG A 1 89 ? -5.896 0.031 7.320 1.00 95.50 89 ARG A O 1
ATOM 724 N N . LEU A 1 90 ? -3.750 0.664 7.226 1.00 95.31 90 LEU A N 1
ATOM 725 C CA . LEU A 1 90 ? -3.867 1.713 8.250 1.00 95.31 90 LEU A CA 1
ATOM 726 C C . LEU A 1 90 ? -4.897 2.785 7.874 1.00 95.31 90 LEU A C 1
ATOM 728 O O . LEU A 1 90 ? -5.683 3.212 8.722 1.00 95.31 90 LEU A O 1
ATOM 732 N N . GLN A 1 91 ? -4.894 3.217 6.612 1.00 95.62 91 GLN A N 1
ATOM 733 C CA . GLN A 1 91 ? -5.848 4.195 6.098 1.00 95.62 91 GLN A CA 1
ATOM 734 C C . GLN A 1 91 ? -7.282 3.654 6.147 1.00 95.62 91 GLN A C 1
ATOM 736 O O . GLN A 1 91 ? -8.186 4.350 6.607 1.00 95.62 91 GLN A O 1
ATOM 741 N N . ALA A 1 92 ? -7.488 2.399 5.751 1.00 94.44 92 ALA A N 1
ATOM 742 C CA . ALA A 1 92 ? -8.798 1.766 5.794 1.00 94.44 92 ALA A CA 1
ATOM 743 C C . ALA A 1 92 ? -9.296 1.552 7.236 1.00 94.44 92 ALA A C 1
ATOM 745 O O . ALA A 1 92 ? -10.456 1.857 7.525 1.00 94.44 92 ALA A O 1
ATOM 746 N N . SER A 1 93 ? -8.421 1.144 8.166 1.00 94.50 93 SER A N 1
ATOM 747 C CA . SER A 1 93 ? -8.745 1.076 9.599 1.00 94.50 93 SER A CA 1
ATOM 748 C C . SER A 1 93 ? -9.166 2.440 10.143 1.00 94.50 93 SER A C 1
ATOM 750 O O . SER A 1 93 ? -10.164 2.537 10.854 1.00 94.50 93 SER A O 1
ATOM 752 N N . ARG A 1 94 ? -8.438 3.511 9.797 1.00 94.62 94 ARG A N 1
ATOM 753 C CA . ARG A 1 94 ? -8.788 4.879 10.200 1.00 94.62 94 ARG A CA 1
ATOM 754 C C . ARG A 1 94 ? -10.184 5.257 9.713 1.00 94.62 94 ARG A C 1
ATOM 756 O O . ARG A 1 94 ? -11.006 5.693 10.511 1.00 94.62 94 ARG A O 1
ATOM 763 N N . GLU A 1 95 ? -10.459 5.052 8.430 1.00 93.94 95 GLU A N 1
ATOM 764 C CA . GLU A 1 95 ? -11.765 5.354 7.848 1.00 93.94 95 GLU A CA 1
ATOM 765 C C . GLU A 1 95 ? -12.895 4.537 8.481 1.00 93.94 95 GLU A C 1
ATOM 767 O O . GLU A 1 95 ? -14.007 5.039 8.648 1.00 93.94 95 GLU A O 1
ATOM 772 N N . ALA A 1 96 ? -12.638 3.274 8.827 1.00 93.56 96 ALA A N 1
ATOM 773 C CA . ALA A 1 96 ? -13.607 2.436 9.518 1.00 93.56 96 ALA A CA 1
ATOM 774 C C . ALA A 1 96 ? -13.919 2.975 10.922 1.00 93.56 96 ALA A C 1
ATOM 776 O O . ALA A 1 96 ? -15.090 3.018 11.305 1.00 93.56 96 ALA A O 1
ATOM 777 N N . ILE A 1 97 ? -12.898 3.430 11.656 1.00 93.25 97 ILE A N 1
ATOM 778 C CA . ILE A 1 97 ? -13.051 4.043 12.981 1.00 93.25 97 ILE A CA 1
ATOM 779 C C . ILE A 1 97 ? -13.830 5.361 12.880 1.00 93.25 97 ILE A C 1
ATOM 781 O O . ILE A 1 97 ? -14.835 5.525 13.568 1.00 93.25 97 ILE A O 1
ATOM 785 N N . GLU A 1 98 ? -13.413 6.272 11.996 1.00 92.19 98 GLU A N 1
ATOM 786 C CA . GLU A 1 98 ? -14.032 7.597 11.835 1.00 92.19 98 GLU A CA 1
ATOM 787 C C . GLU A 1 98 ? -15.499 7.505 11.388 1.00 92.19 98 GLU A C 1
ATOM 789 O O . GLU A 1 98 ? -16.332 8.299 11.818 1.00 92.19 98 GLU A O 1
ATOM 794 N N . ARG A 1 99 ? -15.842 6.512 10.557 1.00 92.75 99 ARG A N 1
ATOM 795 C CA . ARG A 1 99 ? -17.224 6.265 10.115 1.00 92.75 99 ARG A CA 1
ATOM 796 C C . ARG A 1 99 ? -18.047 5.430 11.104 1.00 92.75 99 ARG A C 1
ATOM 798 O O . ARG A 1 99 ? -19.182 5.088 10.786 1.00 92.75 99 ARG A O 1
ATOM 805 N N . GLY A 1 100 ? -17.486 5.050 12.255 1.00 90.94 100 GLY A N 1
ATOM 806 C CA . GLY A 1 100 ? -18.171 4.232 13.259 1.00 90.94 100 GLY A CA 1
ATOM 807 C C . GLY A 1 100 ? -18.524 2.814 12.792 1.00 90.94 100 GLY A C 1
ATOM 808 O O . GLY A 1 100 ? -19.437 2.203 13.338 1.00 90.94 100 GLY A O 1
ATOM 809 N N . ARG A 1 101 ? -17.823 2.278 11.780 1.00 91.44 101 ARG A N 1
ATOM 810 C CA . ARG A 1 101 ? -18.051 0.917 11.244 1.00 91.44 101 ARG A CA 1
ATOM 811 C C . ARG A 1 101 ? -17.491 -0.184 12.143 1.00 91.44 101 ARG A C 1
ATOM 813 O O . ARG A 1 101 ? -17.805 -1.350 11.948 1.00 91.44 101 ARG A O 1
ATOM 820 N N . VAL A 1 102 ? -16.659 0.191 13.108 1.00 91.31 102 VAL A N 1
ATOM 821 C CA . VAL A 1 102 ? -16.032 -0.698 14.086 1.00 91.31 102 VAL A CA 1
ATOM 822 C C . VAL A 1 102 ? -16.324 -0.186 15.491 1.00 91.31 102 VAL A C 1
ATOM 824 O O . VAL A 1 102 ? -16.337 1.017 15.747 1.00 91.31 102 VAL A O 1
ATOM 827 N N . SER A 1 103 ? -16.562 -1.111 16.416 1.00 88.88 103 SER A N 1
ATOM 828 C CA . SER A 1 103 ? -16.941 -0.806 17.802 1.00 88.88 103 SER A CA 1
ATOM 829 C C . SER A 1 103 ? -15.743 -0.601 18.733 1.00 88.88 103 SER A C 1
ATOM 831 O O . SER A 1 103 ? -15.899 -0.080 19.838 1.00 88.88 103 SER A O 1
ATOM 833 N N . SER A 1 104 ? -14.548 -1.022 18.311 1.00 91.50 104 SER A N 1
ATOM 834 C CA . SER A 1 104 ? -13.319 -0.934 19.094 1.00 91.50 104 SER A CA 1
ATOM 835 C C . SER A 1 104 ? -12.087 -0.822 18.197 1.00 91.50 104 SER A C 1
ATOM 837 O O . SER A 1 104 ? -12.111 -1.187 17.022 1.00 91.50 104 SER A O 1
ATOM 839 N N . VAL A 1 105 ? -10.979 -0.347 18.774 1.00 90.69 105 VAL A N 1
ATOM 840 C CA . VAL A 1 105 ? -9.690 -0.287 18.074 1.00 90.69 105 VAL A CA 1
ATOM 841 C C . VAL A 1 105 ? -9.172 -1.692 17.750 1.00 90.69 105 VAL A C 1
ATOM 843 O O . VAL A 1 105 ? -8.611 -1.902 16.682 1.00 90.69 105 VAL A O 1
ATOM 846 N N . SER A 1 106 ? -9.377 -2.661 18.645 1.00 92.00 106 SER A N 1
ATOM 847 C CA . SER A 1 106 ? -8.959 -4.050 18.430 1.00 92.00 106 SER A CA 1
ATOM 848 C C . SER A 1 106 ? -9.683 -4.682 17.243 1.00 92.00 106 SER A C 1
ATOM 850 O O . SER A 1 106 ? -9.040 -5.344 16.435 1.00 92.00 106 SER A O 1
ATOM 852 N N . GLN A 1 107 ? -10.983 -4.406 17.087 1.00 92.12 107 GLN A N 1
ATOM 853 C CA . GLN A 1 107 ? -11.741 -4.824 15.906 1.00 92.12 107 GLN A CA 1
ATOM 854 C C . GLN A 1 107 ? -11.150 -4.208 14.630 1.00 92.12 107 GLN A C 1
ATOM 856 O O . GLN A 1 107 ? -10.878 -4.919 13.672 1.00 92.12 107 GLN A O 1
ATOM 861 N N . ALA A 1 108 ? -10.852 -2.904 14.651 1.00 92.62 108 ALA A N 1
ATOM 862 C CA . ALA A 1 108 ? -10.233 -2.207 13.522 1.00 92.62 108 ALA A CA 1
ATOM 863 C C . ALA A 1 108 ? -8.832 -2.734 13.157 1.00 92.62 108 ALA A C 1
ATOM 865 O O . ALA A 1 108 ? -8.399 -2.594 12.017 1.00 92.62 108 ALA A O 1
ATOM 866 N N . ALA A 1 109 ? -8.091 -3.284 14.118 1.00 92.12 109 ALA A N 1
ATOM 867 C CA . ALA A 1 109 ? -6.800 -3.909 13.857 1.00 92.12 109 ALA A CA 1
ATOM 868 C C . ALA A 1 109 ? -6.993 -5.275 13.175 1.00 92.12 109 ALA A C 1
ATOM 870 O O . ALA A 1 109 ? -6.407 -5.527 12.122 1.00 92.12 109 ALA A O 1
ATOM 871 N N . LEU A 1 110 ? -7.862 -6.119 13.740 1.00 91.50 110 LEU A N 1
ATOM 872 C CA . LEU A 1 110 ? -8.131 -7.472 13.247 1.00 91.50 110 LEU A CA 1
ATOM 873 C C . LEU A 1 110 ? -8.757 -7.471 11.846 1.00 91.50 110 LEU A C 1
ATOM 875 O O . LEU A 1 110 ? -8.259 -8.171 10.967 1.00 91.50 110 LEU A O 1
ATOM 879 N N . ASP A 1 111 ? -9.774 -6.637 11.613 1.00 91.62 111 ASP A N 1
ATOM 880 C CA . ASP A 1 111 ? -10.501 -6.558 10.333 1.00 91.62 111 ASP A CA 1
ATOM 881 C C . ASP A 1 111 ? -9.606 -6.180 9.148 1.00 91.62 111 ASP A C 1
ATOM 883 O O . ASP A 1 111 ? -9.930 -6.459 7.998 1.00 91.62 111 ASP A O 1
ATOM 887 N N . PHE A 1 112 ? -8.475 -5.530 9.418 1.00 91.12 112 PHE A N 1
ATOM 888 C CA . PHE A 1 112 ? -7.532 -5.081 8.398 1.00 91.12 112 PHE A CA 1
ATOM 889 C C . PHE A 1 112 ? -6.180 -5.800 8.507 1.00 91.12 112 PHE A C 1
ATOM 891 O O . PHE A 1 112 ? -5.164 -5.294 8.031 1.00 91.12 112 PHE A O 1
ATOM 898 N N . GLY A 1 113 ? -6.157 -6.991 9.115 1.00 88.50 113 GLY A N 1
ATOM 899 C CA . GLY A 1 113 ? -5.033 -7.924 9.031 1.00 88.50 113 GLY A CA 1
ATOM 900 C C . GLY A 1 113 ? -3.865 -7.651 9.982 1.00 88.50 113 GLY A C 1
ATOM 901 O O . GLY A 1 113 ? -2.759 -8.136 9.732 1.00 88.50 113 GLY A O 1
ATOM 902 N N . PHE A 1 114 ? -4.062 -6.885 11.059 1.00 89.31 114 PHE A N 1
ATOM 903 C CA . PHE A 1 114 ? -3.084 -6.793 12.147 1.00 89.31 114 PHE A CA 1
ATOM 904 C C . PHE A 1 114 ? -3.328 -7.899 13.176 1.00 89.31 114 PHE A C 1
ATOM 906 O O . PHE A 1 114 ? -4.399 -7.982 13.769 1.00 89.31 114 PHE A O 1
ATOM 913 N N . SER A 1 115 ? -2.303 -8.711 13.433 1.00 86.38 115 SER A N 1
ATOM 914 C CA . SER A 1 115 ? -2.335 -9.761 14.459 1.00 86.38 115 SER A CA 1
ATOM 915 C C . SER A 1 115 ? -2.023 -9.252 15.869 1.00 86.38 115 SER A C 1
ATOM 917 O O . SER A 1 115 ? -2.388 -9.900 16.844 1.00 86.38 115 SER A O 1
ATOM 919 N N . ASP A 1 116 ? -1.342 -8.106 15.986 1.00 87.38 116 ASP A N 1
ATOM 920 C CA . ASP A 1 116 ? -0.918 -7.528 17.262 1.00 87.38 116 ASP A CA 1
ATOM 921 C C . ASP A 1 116 ? -1.352 -6.064 17.406 1.00 87.38 116 ASP A C 1
ATOM 923 O O . ASP A 1 116 ? -1.111 -5.209 16.544 1.00 87.38 116 ASP A O 1
ATOM 927 N N . PHE A 1 117 ? -1.975 -5.773 18.547 1.00 87.44 117 PHE A N 1
ATOM 928 C CA . PHE A 1 117 ? -2.527 -4.460 18.859 1.00 87.44 117 PHE A CA 1
ATOM 929 C C . PHE A 1 117 ? -1.455 -3.400 19.138 1.00 87.44 117 PHE A C 1
ATOM 931 O O . PHE A 1 117 ? -1.638 -2.227 18.792 1.00 87.44 117 PHE A O 1
ATOM 938 N N . SER A 1 118 ? -0.347 -3.788 19.772 1.00 90.00 118 SER A N 1
ATOM 939 C CA . SER A 1 118 ? 0.740 -2.862 20.097 1.00 90.00 118 SER A CA 1
ATOM 940 C C . SER A 1 118 ? 1.389 -2.375 18.807 1.00 90.00 118 SER A C 1
ATOM 942 O O . SER A 1 118 ? 1.527 -1.168 18.593 1.00 90.00 118 SER A O 1
ATOM 944 N N . HIS A 1 119 ? 1.684 -3.301 17.895 1.00 91.00 119 HIS A N 1
ATOM 945 C CA . HIS A 1 119 ? 2.192 -3.016 16.564 1.00 91.00 119 HIS A CA 1
ATOM 946 C C . HIS A 1 119 ? 1.238 -2.107 15.785 1.00 91.00 119 HIS A C 1
ATOM 948 O O . HIS A 1 119 ? 1.677 -1.073 15.277 1.00 91.00 119 HIS A O 1
ATOM 954 N N . PHE A 1 120 ? -0.062 -2.423 15.762 1.00 93.44 120 PHE A N 1
ATOM 955 C CA . PHE A 1 120 ? -1.068 -1.569 15.129 1.00 93.44 120 PHE A CA 1
ATOM 956 C C . PHE A 1 120 ? -1.054 -0.147 15.702 1.00 93.44 120 PHE A C 1
ATOM 958 O O . PHE A 1 120 ? -0.916 0.819 14.956 1.00 93.44 120 PHE A O 1
ATOM 965 N N . SER A 1 121 ? -1.139 0.001 17.025 1.00 93.12 121 SER A N 1
ATOM 966 C CA . SER A 1 121 ? -1.212 1.313 17.678 1.00 93.12 121 SER A CA 1
ATOM 967 C C . SER A 1 121 ? 0.043 2.155 17.434 1.00 93.12 121 SER A C 1
ATOM 969 O O . SER A 1 121 ? -0.052 3.362 17.190 1.00 93.12 121 SER A O 1
ATOM 971 N N . HIS A 1 122 ? 1.223 1.529 17.457 1.00 93.31 122 HIS A N 1
ATOM 972 C CA . HIS A 1 122 ? 2.482 2.192 17.126 1.00 93.31 122 HIS A CA 1
ATOM 973 C C . HIS A 1 122 ? 2.536 2.625 15.659 1.00 93.31 122 HIS A C 1
ATOM 975 O O . HIS A 1 122 ? 2.880 3.777 15.383 1.00 93.31 122 HIS A O 1
ATOM 981 N N . ALA A 1 123 ? 2.172 1.741 14.727 1.00 93.75 123 ALA A N 1
ATOM 982 C CA . ALA A 1 123 ? 2.156 2.039 13.299 1.00 93.75 123 ALA A CA 1
ATOM 983 C C . ALA A 1 123 ? 1.138 3.142 12.962 1.00 93.75 123 ALA A C 1
ATOM 985 O O . ALA A 1 123 ? 1.462 4.083 12.239 1.00 93.75 123 ALA A O 1
ATOM 986 N N . PHE A 1 124 ? -0.051 3.088 13.566 1.00 95.69 124 PHE A N 1
ATOM 987 C CA . PHE A 1 124 ? -1.109 4.082 13.413 1.00 95.69 124 PHE A CA 1
ATOM 988 C C . PHE A 1 124 ? -0.659 5.463 13.890 1.00 95.69 124 PHE A C 1
ATOM 990 O O . PHE A 1 124 ? -0.743 6.439 13.146 1.00 95.69 124 PHE A O 1
ATOM 997 N N . ARG A 1 125 ? -0.104 5.553 15.105 1.00 95.00 125 ARG A N 1
ATOM 998 C CA . ARG A 1 125 ? 0.404 6.823 15.637 1.00 95.00 125 ARG A CA 1
ATOM 999 C C . ARG A 1 125 ? 1.570 7.360 14.813 1.00 95.00 125 ARG A C 1
ATOM 1001 O O . ARG A 1 125 ? 1.659 8.566 14.612 1.00 95.00 125 ARG A O 1
ATOM 1008 N N . LYS A 1 126 ? 2.448 6.486 14.313 1.00 95.12 126 LYS A N 1
ATOM 1009 C CA . LYS A 1 126 ? 3.542 6.880 13.416 1.00 95.12 126 LYS A CA 1
ATOM 1010 C C . LYS A 1 126 ? 3.019 7.447 12.092 1.00 95.12 126 LYS A C 1
ATOM 1012 O O . LYS A 1 126 ? 3.606 8.392 11.582 1.00 95.12 126 LYS A O 1
ATOM 1017 N N . ALA A 1 127 ? 1.939 6.885 11.551 1.00 94.25 127 ALA A N 1
ATOM 1018 C CA . ALA A 1 127 ? 1.358 7.313 10.281 1.00 94.25 127 ALA A CA 1
ATOM 1019 C C . ALA A 1 127 ? 0.505 8.589 10.398 1.00 94.25 127 ALA A C 1
ATOM 1021 O O . ALA A 1 127 ? 0.555 9.431 9.505 1.00 94.25 127 ALA A O 1
ATOM 1022 N N . PHE A 1 128 ? -0.266 8.742 11.480 1.00 95.00 128 PHE A N 1
ATOM 1023 C CA . PHE A 1 128 ? -1.290 9.791 11.597 1.00 95.00 128 PHE A CA 1
ATOM 1024 C C . PHE A 1 128 ? -1.053 10.803 12.724 1.00 95.00 128 PHE A C 1
ATOM 1026 O O . PHE A 1 128 ? -1.820 11.750 12.860 1.00 95.00 128 PHE A O 1
ATOM 1033 N N . GLY A 1 129 ? -0.039 10.609 13.569 1.00 95.06 129 GLY A N 1
ATOM 1034 C CA . GLY A 1 129 ? 0.276 11.501 14.693 1.00 95.06 129 GLY A CA 1
ATOM 1035 C C . GLY A 1 129 ? -0.677 11.405 15.892 1.00 95.06 129 GLY A C 1
ATOM 1036 O O . GLY A 1 129 ? -0.386 11.963 16.946 1.00 95.06 129 GLY A O 1
ATOM 1037 N N . ILE A 1 130 ? -1.781 10.665 15.773 1.00 93.69 130 ILE A N 1
ATOM 1038 C CA . ILE A 1 130 ? -2.816 10.515 16.805 1.00 93.69 130 ILE A CA 1
ATOM 1039 C C . ILE A 1 130 ? -3.029 9.046 17.177 1.00 93.69 130 ILE A C 1
ATOM 1041 O O . ILE A 1 130 ? -2.671 8.137 16.430 1.00 93.69 130 ILE A O 1
ATOM 1045 N N . SER A 1 131 ? -3.605 8.805 18.355 1.00 92.06 131 SER A N 1
ATOM 1046 C CA . SER A 1 131 ? -3.964 7.454 18.792 1.00 92.06 131 SER A CA 1
ATOM 1047 C C . SER A 1 131 ? -5.241 6.992 18.086 1.00 92.06 131 SER A C 1
ATOM 1049 O O . SER A 1 131 ? -6.203 7.754 18.033 1.00 92.06 131 SER A O 1
ATOM 1051 N N . PRO A 1 132 ? -5.338 5.735 17.624 1.00 90.31 132 PRO A N 1
ATOM 1052 C CA . PRO A 1 132 ? -6.577 5.238 17.027 1.00 90.31 132 PRO A CA 1
ATOM 1053 C C . PRO A 1 132 ? -7.765 5.294 18.006 1.00 90.31 132 PRO A C 1
ATOM 1055 O O . PRO A 1 132 ? -8.908 5.470 17.595 1.00 90.31 132 PRO A O 1
ATOM 1058 N N . ARG A 1 133 ? -7.508 5.229 19.323 1.00 90.69 133 ARG A N 1
ATOM 1059 C CA . ARG A 1 133 ? -8.547 5.339 20.359 1.00 90.69 133 ARG A CA 1
ATOM 1060 C C . ARG A 1 133 ? -9.189 6.726 20.425 1.00 90.69 133 ARG A C 1
ATOM 1062 O O . ARG A 1 133 ? -10.341 6.813 20.831 1.00 90.69 133 ARG A O 1
ATOM 1069 N N . SER A 1 134 ? -8.485 7.795 20.039 1.00 90.56 134 SER A N 1
ATOM 1070 C CA . SER A 1 134 ? -9.063 9.149 20.056 1.00 90.56 134 SER A CA 1
ATOM 1071 C C . SER A 1 134 ? -10.067 9.385 18.931 1.00 90.56 134 SER A C 1
ATOM 1073 O O . SER A 1 134 ? -10.828 10.342 19.006 1.00 90.56 134 SER A O 1
ATOM 1075 N N . LEU A 1 135 ? -10.054 8.538 17.899 1.00 89.62 135 LEU A N 1
ATOM 1076 C CA . LEU A 1 135 ? -10.981 8.605 16.770 1.00 89.62 135 LEU A CA 1
ATOM 1077 C C . LEU A 1 135 ? -12.273 7.823 17.014 1.00 89.62 135 LEU A C 1
ATOM 1079 O O . LEU A 1 135 ? -13.245 8.029 16.293 1.00 89.62 135 LEU A O 1
ATOM 1083 N N . LEU A 1 136 ? -12.297 6.922 18.004 1.00 88.12 136 LEU A N 1
ATOM 1084 C CA . LEU A 1 136 ? -13.523 6.207 18.335 1.00 88.12 136 LEU A CA 1
ATOM 1085 C C . LEU A 1 136 ? -14.572 7.199 18.855 1.00 88.12 136 LEU A C 1
ATOM 1087 O O . LEU A 1 136 ? -14.257 8.005 19.739 1.00 88.12 136 LEU A O 1
ATOM 1091 N N . PRO A 1 137 ? -15.823 7.121 18.369 1.00 78.19 137 PRO A N 1
ATOM 1092 C CA . PRO A 1 137 ? -16.898 7.932 18.912 1.00 78.19 137 PRO A CA 1
ATOM 1093 C C . PRO A 1 137 ? -17.057 7.618 20.402 1.00 78.19 137 PRO A C 1
ATOM 1095 O O . PRO A 1 137 ? -17.132 6.455 20.811 1.00 78.19 137 PRO A O 1
ATOM 1098 N N . LYS A 1 138 ? -17.082 8.665 21.234 1.00 73.50 138 LYS A N 1
ATOM 1099 C CA . LYS A 1 138 ? -17.351 8.510 22.664 1.00 73.50 138 LYS A CA 1
ATOM 1100 C C . LYS A 1 138 ? -18.785 8.004 22.804 1.00 73.50 138 LYS A C 1
ATOM 1102 O O . LYS A 1 138 ? -19.717 8.738 22.487 1.00 73.50 138 LYS A O 1
ATOM 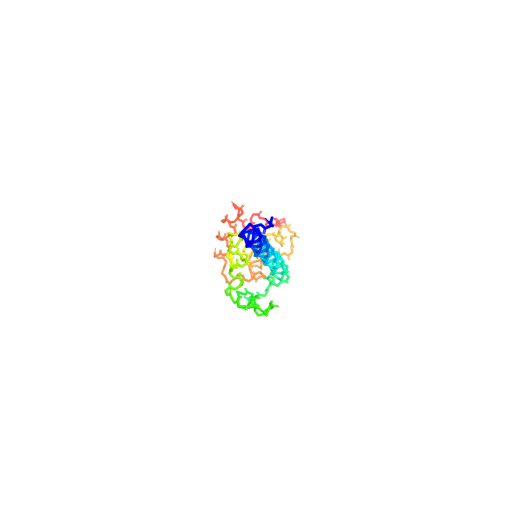1107 N N . LYS A 1 139 ? -18.960 6.762 23.262 1.00 60.44 139 LYS A N 1
ATOM 1108 C CA . LYS A 1 139 ? -20.256 6.313 23.780 1.00 60.44 139 LYS A CA 1
ATOM 1109 C C . LYS A 1 139 ? -20.568 7.185 25.001 1.00 60.44 139 LYS A C 1
ATOM 1111 O O . LYS A 1 139 ? -19.799 7.148 25.962 1.00 60.44 139 LYS A O 1
ATOM 1116 N N . GLN A 1 140 ? -21.588 8.035 24.877 1.00 46.84 140 GLN A N 1
ATOM 1117 C CA . GLN A 1 140 ? -22.252 8.683 26.012 1.00 46.84 140 GLN A CA 1
ATOM 1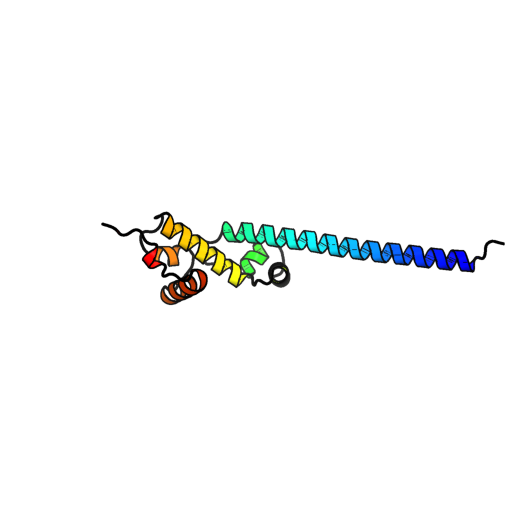118 C C . GLN A 1 140 ? -23.006 7.631 26.818 1.00 46.84 140 GLN A C 1
ATOM 1120 O O . GLN A 1 140 ? -23.534 6.690 26.181 1.00 46.84 140 GLN A O 1
#

Foldseek 3Di:
DPDVVVVVVVVVVVVVVVVVVVVVVVVVVVVVVLQVLLVVLLVVLLVCQQPLPPDLVVSCVVSVHDSVSQQVSQVVVVHGSVVSSVLSLLVVLLVCQLVVVDQDSVRSCNSRNHPDSVVSQVVNCVNPVDGSVVNHPDDD

Sequence (140 aa):
CLDTADISGRFSQTLLDLLVLSLELQDLNNVGVERDLYSRMMNYIRRQLVDPDLNIESLARAHHVSVRTVTRAFARHKKTPMAVIWQERLQASREAIERGRVSSVSQAALDFGFSDFSHFSHAFRKAFGISPRSLLPKKQ

Secondary structure (DSSP, 8-state):
---HHHHHHHHHHHHHHHHHHHHHHHHHHHHHHHHHHHHHHHHHHHHSTT-TT-SHHHHHHHTT--HHHHHHHHHTTT--HHHHHHHHHHHHHHHHHHTT--SSHHHHHHTTT-S-HHHHHHHHHHHHSS-HHHHS----

InterPro domains:
  IPR009057 Homedomain-like superfamily [SSF46689] (89-135)
  IPR018060 AraC-like, DNA binding HTH domain [PF12833] (59-134)
  IPR018060 AraC-like, DNA binding HTH domain [PS01124] (39-138)
  IPR018060 AraC-like, DNA binding HTH domain [SM00342] (53-136)
  IPR018062 HTH domain AraC-type, conserved site [PS00041] (89-132)
  IPR020449 Transcription regulator HTH, AraC- type, HTH domain [PR00032] (105-120)
  IPR020449 Transcription regulator HTH, AraC- type, HTH domain [PR00032] (120-136)
  IPR050204 AraC/XylS family transcriptional regulators [PTHR46796] (37-135)

pLDDT: mean 89.72, std 9.33, range [46.84, 97.12]

Radius of gyration: 24.9 Å; Cα contacts (8 Å, |Δi|>4): 112; chains: 1; bounding box: 53×27×86 Å

Mean predicted aligned error: 8.32 Å